Protein AF-A0A3A4VF65-F1 (afdb_monomer)

pLDDT: mean 79.92, std 9.56, range [49.59, 90.06]

Mean predicted aligned error: 8.56 Å

Structure (mmCIF, N/CA/C/O backbone):
data_AF-A0A3A4VF65-F1
#
_entry.id   AF-A0A3A4VF65-F1
#
loop_
_atom_site.group_PDB
_atom_site.id
_atom_site.type_symbol
_atom_site.label_atom_id
_atom_site.label_alt_id
_atom_site.label_comp_id
_atom_site.label_asym_id
_atom_site.label_entity_id
_atom_site.label_seq_id
_atom_site.pdbx_PDB_ins_code
_atom_site.Cartn_x
_atom_site.Cartn_y
_atom_site.Cartn_z
_atom_site.occupancy
_atom_site.B_iso_or_equiv
_atom_site.auth_seq_id
_atom_site.auth_comp_id
_atom_site.auth_asym_id
_atom_site.auth_atom_id
_atom_site.pdbx_PDB_model_num
ATOM 1 N N . MET A 1 1 ? 43.864 -7.732 2.135 1.00 49.59 1 MET A N 1
ATOM 2 C CA . MET A 1 1 ? 43.015 -6.616 1.658 1.00 49.59 1 MET A CA 1
ATOM 3 C C . MET A 1 1 ? 41.665 -7.149 1.154 1.00 49.59 1 MET A C 1
ATOM 5 O O . MET A 1 1 ? 41.404 -7.071 -0.034 1.00 49.59 1 MET A O 1
ATOM 9 N N . VAL A 1 2 ? 40.818 -7.728 2.021 1.00 53.22 2 VAL A N 1
ATOM 10 C CA . VAL A 1 2 ? 39.500 -8.287 1.602 1.00 53.22 2 VAL A CA 1
ATOM 11 C C . VAL A 1 2 ? 38.328 -7.741 2.437 1.00 53.22 2 VAL A C 1
ATOM 13 O O . VAL A 1 2 ? 37.217 -7.653 1.942 1.00 53.22 2 VAL A O 1
ATOM 16 N N . ALA A 1 3 ? 38.569 -7.229 3.648 1.00 54.59 3 ALA A N 1
ATOM 17 C CA . ALA A 1 3 ? 37.495 -6.771 4.540 1.00 54.59 3 ALA A CA 1
ATOM 18 C C . ALA A 1 3 ? 36.774 -5.470 4.112 1.00 54.59 3 ALA A C 1
ATOM 20 O O . ALA A 1 3 ? 35.663 -5.209 4.566 1.00 54.59 3 ALA A O 1
ATOM 21 N N . PHE A 1 4 ? 37.377 -4.639 3.251 1.00 52.56 4 PHE A N 1
ATOM 22 C CA . PHE A 1 4 ? 36.779 -3.355 2.849 1.00 52.56 4 PHE A CA 1
ATOM 23 C C . PHE A 1 4 ? 35.650 -3.507 1.825 1.00 52.56 4 PHE A C 1
ATOM 25 O O . PHE A 1 4 ? 34.700 -2.728 1.860 1.00 52.56 4 PHE A O 1
ATOM 32 N N . PHE A 1 5 ? 35.731 -4.508 0.941 1.00 53.78 5 PHE A N 1
ATOM 33 C CA . PHE A 1 5 ? 34.669 -4.764 -0.031 1.00 53.78 5 PHE A CA 1
ATOM 34 C C . PHE A 1 5 ? 33.407 -5.266 0.671 1.00 53.78 5 PHE A C 1
ATOM 36 O O . PHE A 1 5 ? 32.345 -4.714 0.413 1.00 53.78 5 PHE A O 1
ATOM 43 N N . ASP A 1 6 ? 33.528 -6.193 1.627 1.00 62.81 6 ASP A N 1
ATOM 44 C CA . ASP A 1 6 ? 32.390 -6.706 2.405 1.00 62.81 6 ASP A CA 1
ATOM 45 C C . ASP A 1 6 ? 31.713 -5.631 3.257 1.00 62.81 6 ASP A C 1
ATOM 47 O O . ASP A 1 6 ? 30.489 -5.528 3.253 1.00 62.81 6 ASP A O 1
ATOM 51 N N . TYR A 1 7 ? 32.480 -4.775 3.941 1.00 70.25 7 TYR A N 1
ATOM 52 C CA . TYR A 1 7 ? 31.894 -3.701 4.750 1.00 70.25 7 TYR A CA 1
ATOM 53 C C . TYR A 1 7 ? 31.187 -2.652 3.891 1.00 70.25 7 TYR A C 1
ATOM 55 O O . TYR A 1 7 ? 30.082 -2.226 4.225 1.00 70.25 7 TYR A O 1
ATOM 63 N N . ALA A 1 8 ? 31.791 -2.242 2.773 1.00 76.31 8 ALA A N 1
ATOM 64 C CA . ALA A 1 8 ? 31.180 -1.268 1.875 1.00 76.31 8 ALA A CA 1
ATOM 65 C C . ALA A 1 8 ? 29.918 -1.838 1.210 1.00 76.31 8 ALA A C 1
ATOM 67 O O . ALA A 1 8 ? 28.903 -1.147 1.133 1.00 76.31 8 ALA A O 1
ATOM 68 N N . TRP A 1 9 ? 29.950 -3.105 0.782 1.00 75.50 9 TRP A N 1
ATOM 69 C CA . TRP A 1 9 ? 28.781 -3.782 0.222 1.00 75.50 9 TRP A CA 1
ATOM 70 C C . TRP A 1 9 ? 27.673 -3.959 1.261 1.00 75.50 9 TRP A C 1
ATOM 72 O O . TRP A 1 9 ? 26.526 -3.631 0.972 1.00 75.50 9 TRP A O 1
ATOM 82 N N . TYR A 1 10 ? 28.012 -4.389 2.479 1.00 77.44 10 TYR A N 1
ATOM 83 C CA . TYR A 1 10 ? 27.078 -4.519 3.597 1.00 77.44 10 TYR A CA 1
ATOM 84 C C . TYR A 1 10 ? 26.408 -3.182 3.934 1.00 77.44 10 TYR A C 1
ATOM 86 O O . TYR A 1 10 ? 25.182 -3.103 3.969 1.00 77.44 10 TYR A O 1
ATOM 94 N N . TYR A 1 11 ? 27.183 -2.106 4.096 1.00 78.25 11 TYR A N 1
ATOM 95 C CA . TYR A 1 11 ? 26.636 -0.777 4.385 1.00 78.25 11 TYR A CA 1
ATOM 96 C C . TYR A 1 11 ? 25.768 -0.238 3.242 1.00 78.25 11 TYR A C 1
ATOM 98 O O . TYR A 1 11 ? 24.698 0.319 3.491 1.00 78.25 11 TYR A O 1
ATOM 106 N N . LEU A 1 12 ? 26.191 -0.404 1.985 1.00 76.50 12 LEU A N 1
ATOM 107 C CA . LEU A 1 12 ? 25.406 0.029 0.824 1.00 76.50 12 LEU A CA 1
ATOM 108 C C . LEU A 1 12 ? 24.122 -0.787 0.648 1.00 76.50 12 LEU A C 1
ATOM 110 O O . LEU A 1 12 ? 23.107 -0.236 0.216 1.00 76.50 12 LEU A O 1
ATOM 114 N N . PHE A 1 13 ? 24.162 -2.083 0.951 1.00 75.00 13 PHE A N 1
ATOM 115 C CA . PHE A 1 13 ? 23.003 -2.964 0.915 1.00 75.00 13 PHE A CA 1
ATOM 116 C C . PHE A 1 13 ? 22.015 -2.613 2.0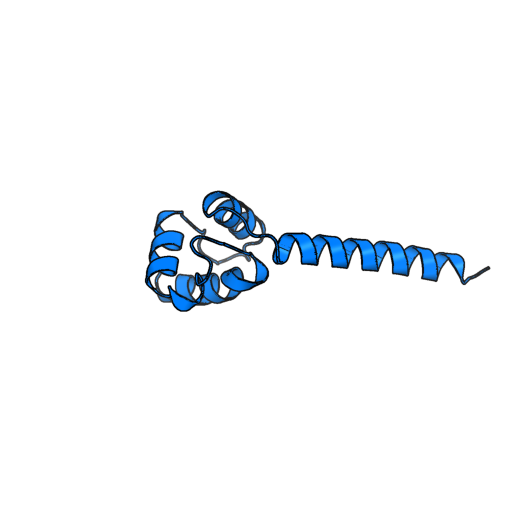30 1.00 75.00 13 PHE A C 1
ATOM 118 O O . PHE A 1 13 ? 20.860 -2.318 1.730 1.00 75.00 13 PHE A O 1
ATOM 125 N N . MET A 1 14 ? 22.473 -2.530 3.284 1.00 78.81 14 MET A N 1
ATOM 126 C CA . MET A 1 14 ? 21.640 -2.150 4.431 1.00 78.81 14 MET A CA 1
ATOM 127 C C . MET A 1 14 ? 20.991 -0.780 4.227 1.00 78.81 14 MET A C 1
ATOM 129 O O . MET A 1 14 ? 19.778 -0.661 4.340 1.00 78.81 14 MET A O 1
ATOM 133 N N . LYS A 1 15 ? 21.749 0.229 3.774 1.00 74.06 15 LYS A N 1
ATOM 134 C CA . LYS A 1 15 ? 21.200 1.565 3.490 1.00 74.06 15 LYS A CA 1
ATOM 135 C C . LYS A 1 15 ? 20.123 1.557 2.396 1.00 74.06 15 LYS A C 1
ATOM 137 O O . LYS A 1 15 ? 19.200 2.368 2.432 1.00 74.06 15 LYS A O 1
ATOM 142 N N . ARG A 1 16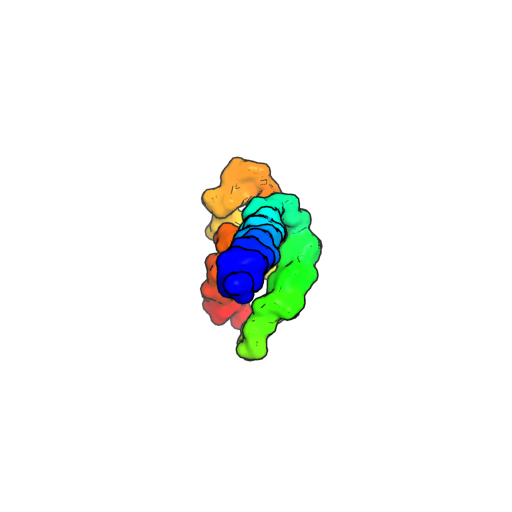 ? 20.225 0.663 1.402 1.00 72.25 16 ARG A N 1
ATOM 143 C CA . ARG A 1 16 ? 19.169 0.475 0.392 1.00 72.25 16 ARG A CA 1
ATOM 144 C C . ARG A 1 16 ? 17.939 -0.208 0.982 1.00 72.25 16 ARG A C 1
ATOM 146 O O . ARG A 1 16 ? 16.835 0.232 0.681 1.00 72.25 16 ARG A O 1
ATOM 153 N N . VAL A 1 17 ? 18.127 -1.248 1.793 1.00 73.50 17 VAL A N 1
ATOM 154 C CA . VAL A 1 17 ? 17.035 -1.957 2.476 1.00 73.50 17 VAL A CA 1
ATOM 155 C C . VAL A 1 17 ? 16.282 -1.010 3.406 1.00 73.50 17 VAL A C 1
ATOM 157 O O . VAL A 1 17 ? 15.060 -0.950 3.327 1.00 73.50 17 VAL A O 1
ATOM 160 N N . ASP A 1 18 ? 16.997 -0.210 4.197 1.00 76.06 18 ASP A N 1
ATOM 161 C CA . ASP A 1 18 ? 16.401 0.787 5.088 1.00 76.06 18 ASP A CA 1
ATOM 162 C C . ASP A 1 18 ? 15.577 1.803 4.300 1.00 76.06 18 ASP A C 1
ATOM 164 O O . ASP A 1 18 ? 14.402 1.981 4.594 1.00 76.06 18 ASP A O 1
ATOM 168 N N . LYS A 1 19 ? 16.127 2.371 3.218 1.00 72.38 19 LYS A N 1
ATOM 169 C CA . LYS A 1 19 ? 15.389 3.320 2.370 1.00 72.38 19 LYS A CA 1
ATOM 170 C C . LYS A 1 19 ? 14.132 2.704 1.746 1.00 72.38 19 LYS A C 1
ATOM 172 O O . LYS A 1 19 ? 13.116 3.376 1.611 1.00 72.38 19 LYS A O 1
ATOM 177 N N . GLN A 1 20 ? 14.195 1.444 1.313 1.00 70.06 20 GLN A N 1
ATOM 178 C CA . GLN A 1 20 ? 13.023 0.741 0.779 1.00 70.06 20 GLN A CA 1
ATOM 179 C C . GLN A 1 20 ? 11.980 0.494 1.869 1.00 70.06 20 GLN A C 1
ATOM 181 O O . GLN A 1 20 ? 10.794 0.696 1.629 1.00 70.06 20 GLN A O 1
ATOM 186 N N . ARG A 1 21 ? 12.416 0.110 3.071 1.00 71.75 21 ARG A N 1
ATOM 187 C CA . ARG A 1 21 ? 11.533 -0.064 4.224 1.00 71.75 21 ARG A CA 1
ATOM 188 C C . ARG A 1 21 ? 10.858 1.253 4.605 1.00 71.75 21 ARG A C 1
ATOM 190 O O . ARG A 1 21 ? 9.642 1.277 4.726 1.00 71.75 21 ARG A O 1
ATOM 197 N N . GLU A 1 22 ? 11.614 2.345 4.679 1.00 73.06 22 GLU A N 1
ATOM 198 C CA . GLU A 1 22 ? 11.090 3.687 4.955 1.00 73.06 22 GLU A CA 1
ATOM 199 C C . GLU A 1 22 ? 10.025 4.107 3.934 1.00 73.06 22 GLU A C 1
ATOM 201 O O . GLU A 1 22 ? 8.972 4.598 4.321 1.00 73.06 22 GLU A O 1
ATOM 206 N N . LEU A 1 23 ? 10.252 3.872 2.637 1.00 70.50 23 LEU A N 1
ATOM 207 C CA . LEU A 1 23 ? 9.267 4.181 1.591 1.00 70.50 23 LEU A CA 1
ATOM 208 C C . LEU A 1 23 ? 8.017 3.292 1.665 1.00 70.50 23 LEU A C 1
ATOM 210 O O 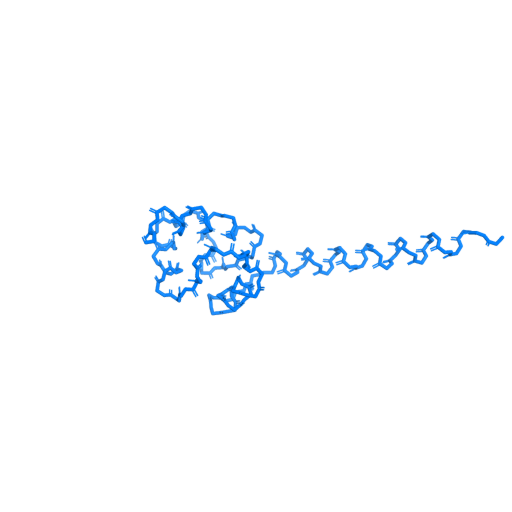. LEU A 1 23 ? 6.914 3.751 1.376 1.00 70.50 23 LEU A O 1
ATOM 214 N N . ASN A 1 24 ? 8.178 2.028 2.051 1.00 74.06 24 ASN A N 1
ATOM 215 C CA . ASN A 1 24 ? 7.079 1.070 2.144 1.00 74.06 24 ASN A CA 1
ATOM 216 C C . ASN A 1 24 ? 6.202 1.308 3.388 1.00 74.06 24 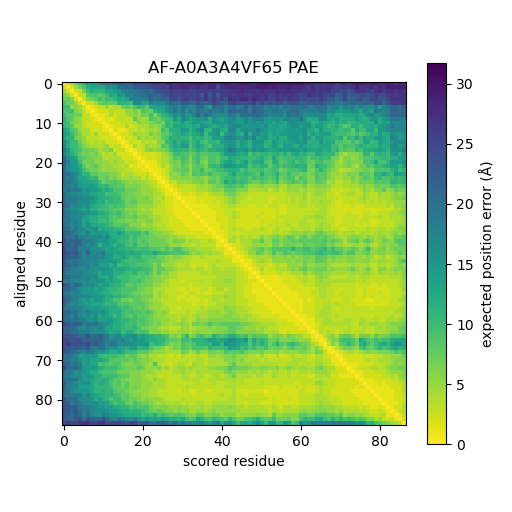ASN A C 1
ATOM 218 O O . ASN A 1 24 ? 4.977 1.150 3.321 1.00 74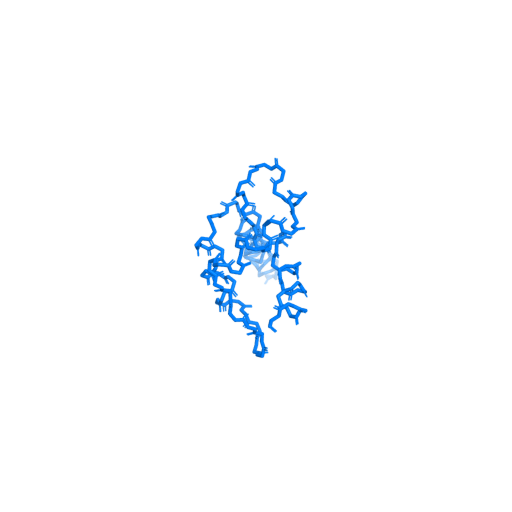.06 24 ASN A O 1
ATOM 222 N N . GLU A 1 25 ? 6.822 1.711 4.499 1.00 77.25 25 GLU A N 1
ATOM 223 C CA . GLU A 1 25 ? 6.174 2.062 5.770 1.00 77.25 25 GLU A CA 1
ATOM 224 C C . GLU A 1 25 ? 5.656 3.508 5.798 1.00 77.25 25 GLU A C 1
ATOM 226 O O . GLU A 1 25 ? 4.802 3.832 6.624 1.00 77.25 25 GLU A O 1
ATOM 231 N N . ALA A 1 26 ? 6.126 4.372 4.889 1.00 78.56 26 ALA A N 1
ATOM 232 C CA . ALA A 1 26 ? 5.686 5.757 4.806 1.00 78.56 26 ALA A CA 1
ATOM 233 C C . ALA A 1 26 ? 4.165 5.860 4.645 1.00 78.56 26 ALA A C 1
ATOM 235 O O . ALA A 1 26 ? 3.548 5.195 3.804 1.00 78.56 26 ALA A O 1
ATOM 236 N N . ILE A 1 27 ? 3.577 6.754 5.442 1.00 81.88 27 ILE A N 1
ATOM 237 C CA . ILE A 1 27 ? 2.185 7.146 5.283 1.00 81.88 27 ILE A CA 1
ATOM 238 C C . ILE A 1 27 ? 2.107 8.088 4.085 1.00 81.88 27 ILE A C 1
ATOM 240 O O . ILE A 1 27 ? 2.632 9.200 4.118 1.00 81.88 27 ILE A O 1
ATOM 244 N N . VAL A 1 28 ? 1.452 7.628 3.029 1.00 85.19 28 VAL A N 1
ATOM 245 C CA . VAL A 1 28 ? 1.264 8.361 1.779 1.00 85.19 28 VAL A CA 1
ATOM 246 C C . VAL A 1 28 ? -0.200 8.747 1.595 1.00 85.19 28 VAL A C 1
ATOM 248 O O . VAL A 1 28 ? -1.103 8.185 2.224 1.00 85.19 28 VAL A O 1
ATOM 251 N N . SER A 1 29 ? -0.444 9.728 0.728 1.00 86.56 29 SER A N 1
ATOM 252 C CA . SER A 1 29 ? -1.799 10.076 0.311 1.00 86.56 29 SER A CA 1
ATOM 253 C C . SER A 1 29 ? -2.391 8.987 -0.597 1.00 86.56 29 SER A C 1
ATOM 255 O O . SER A 1 29 ? -1.680 8.126 -1.119 1.00 86.56 29 SER A O 1
ATOM 257 N N . LEU A 1 30 ? -3.709 9.024 -0.808 1.00 87.06 30 LEU A N 1
ATOM 258 C CA . LEU A 1 30 ? -4.392 8.096 -1.715 1.00 87.06 30 LEU A CA 1
ATOM 259 C C . LEU A 1 30 ? -3.878 8.230 -3.159 1.00 87.06 30 LEU A C 1
ATOM 261 O O . LEU A 1 30 ? -3.699 7.221 -3.842 1.00 87.06 30 LEU A O 1
ATOM 265 N N . ASP A 1 31 ? -3.622 9.460 -3.609 1.00 85.88 31 ASP A N 1
ATOM 266 C CA . ASP A 1 31 ? -3.124 9.741 -4.957 1.00 85.88 31 ASP A CA 1
ATOM 267 C C . ASP A 1 31 ? -1.682 9.247 -5.133 1.00 85.88 31 ASP A C 1
ATOM 269 O O . ASP A 1 31 ? -1.376 8.561 -6.111 1.00 85.88 31 ASP A O 1
ATOM 273 N N . ASP A 1 32 ? -0.818 9.494 -4.144 1.00 85.69 32 ASP A N 1
ATOM 274 C CA . ASP A 1 32 ? 0.563 8.996 -4.153 1.00 85.69 32 ASP A CA 1
ATOM 275 C C . ASP A 1 32 ? 0.606 7.465 -4.118 1.00 85.69 32 ASP A C 1
ATOM 277 O O . ASP A 1 32 ? 1.370 6.842 -4.860 1.00 85.69 32 ASP A O 1
ATOM 281 N N . PHE A 1 33 ? -0.267 6.839 -3.320 1.00 88.19 33 PHE A N 1
ATOM 282 C CA . PHE A 1 33 ? -0.420 5.387 -3.305 1.00 88.19 33 PHE A CA 1
ATOM 283 C C . PHE A 1 33 ? -0.816 4.859 -4.685 1.00 88.19 33 PHE A C 1
ATOM 285 O O . PHE A 1 33 ? -0.236 3.878 -5.145 1.00 88.19 33 PHE A O 1
ATOM 292 N N . ALA A 1 34 ? -1.771 5.499 -5.368 1.00 88.75 34 ALA A N 1
ATOM 293 C CA . ALA A 1 34 ? -2.196 5.085 -6.703 1.00 88.75 34 ALA A CA 1
ATOM 294 C C . ALA A 1 34 ? -1.038 5.142 -7.709 1.00 88.75 34 ALA A C 1
ATOM 296 O O . ALA A 1 34 ? -0.857 4.216 -8.504 1.00 88.75 34 ALA A O 1
ATOM 297 N N . VAL A 1 35 ? -0.239 6.210 -7.663 1.00 88.19 35 VAL A N 1
ATOM 298 C CA . VAL A 1 35 ? 0.932 6.382 -8.529 1.00 88.19 35 VAL A CA 1
ATOM 299 C C . VAL A 1 35 ? 1.962 5.286 -8.266 1.00 88.19 35 VAL A C 1
ATOM 301 O O . VAL A 1 35 ? 2.399 4.622 -9.208 1.00 88.19 35 VAL A O 1
ATOM 304 N N . GLU A 1 36 ? 2.332 5.061 -7.008 1.00 86.25 36 GLU A N 1
ATOM 305 C CA . GLU A 1 36 ? 3.373 4.094 -6.650 1.00 86.25 36 GLU A CA 1
ATOM 306 C C . GLU A 1 36 ? 2.924 2.640 -6.868 1.00 86.25 36 GLU A C 1
ATOM 308 O O . GLU A 1 36 ? 3.669 1.807 -7.396 1.00 86.25 36 GLU A O 1
ATOM 313 N N . TYR A 1 37 ? 1.659 2.346 -6.570 1.00 86.81 37 TYR A N 1
ATOM 314 C CA . TYR A 1 37 ? 1.033 1.065 -6.872 1.00 86.81 37 TYR A CA 1
ATOM 315 C C . TYR A 1 37 ? 1.067 0.762 -8.373 1.00 86.81 37 TYR A C 1
ATOM 317 O O . TYR A 1 37 ? 1.458 -0.330 -8.778 1.00 86.81 37 TYR A O 1
ATOM 325 N N . ASN A 1 38 ? 0.699 1.738 -9.210 1.00 87.44 38 ASN A N 1
ATOM 326 C CA . ASN A 1 38 ? 0.668 1.568 -10.661 1.00 87.44 38 ASN A CA 1
ATOM 327 C C . ASN A 1 38 ? 2.071 1.441 -11.277 1.00 87.44 38 ASN A C 1
ATOM 329 O O . ASN A 1 38 ? 2.212 0.784 -12.306 1.00 87.44 38 ASN A O 1
ATOM 333 N N . LYS A 1 39 ? 3.106 2.030 -10.661 1.00 86.38 39 LYS A N 1
ATOM 334 C CA . LYS A 1 39 ? 4.510 1.861 -11.083 1.00 86.38 39 LYS A CA 1
ATOM 335 C C . LYS A 1 39 ? 5.059 0.469 -10.776 1.00 86.38 39 LYS A C 1
ATOM 337 O O . LYS A 1 39 ? 5.827 -0.071 -11.563 1.00 86.38 39 LYS A O 1
ATOM 342 N N . THR A 1 40 ? 4.676 -0.099 -9.634 1.00 82.25 40 THR A N 1
ATOM 343 C CA . THR A 1 40 ? 5.164 -1.400 -9.137 1.00 82.25 40 THR A CA 1
ATOM 344 C C . THR A 1 40 ? 4.204 -2.556 -9.446 1.00 82.25 40 THR A C 1
ATOM 346 O O . THR A 1 40 ? 4.300 -3.646 -8.865 1.00 82.25 40 THR A O 1
ATOM 349 N N . LEU A 1 41 ? 3.256 -2.312 -10.355 1.00 83.62 41 LEU A N 1
ATOM 350 C CA . LEU A 1 41 ? 2.204 -3.241 -10.733 1.00 83.62 41 LEU A CA 1
ATOM 351 C C . LEU A 1 41 ? 2.772 -4.384 -11.589 1.00 83.62 41 LEU A C 1
ATOM 353 O O . LEU A 1 41 ? 3.380 -4.120 -12.629 1.00 83.62 41 LEU A O 1
ATOM 357 N N . PRO A 1 42 ? 2.556 -5.655 -11.210 1.00 82.94 42 PRO A N 1
ATOM 358 C CA . PRO A 1 42 ? 2.906 -6.775 -12.070 1.00 82.94 42 PRO A CA 1
ATOM 359 C C . PRO A 1 42 ? 2.050 -6.782 -13.351 1.00 82.94 42 PRO A C 1
ATOM 361 O O . PRO A 1 42 ? 0.884 -6.373 -13.314 1.00 82.94 42 PRO A O 1
ATOM 364 N N . PRO A 1 43 ? 2.577 -7.285 -14.482 1.00 80.31 43 PRO A N 1
ATOM 365 C CA . PRO A 1 43 ? 1.802 -7.429 -15.712 1.00 80.31 43 PRO A CA 1
ATOM 366 C C . PRO A 1 43 ? 0.542 -8.273 -15.483 1.00 80.31 43 PRO A C 1
ATOM 368 O O . PRO A 1 43 ? 0.595 -9.300 -14.809 1.00 80.31 43 PRO A O 1
ATOM 371 N N . GLY A 1 44 ? -0.587 -7.848 -16.053 1.00 79.56 44 GLY A N 1
ATOM 372 C CA . GLY A 1 44 ? -1.868 -8.558 -15.944 1.00 79.56 44 GLY A CA 1
ATOM 373 C C . GLY A 1 44 ? -2.747 -8.138 -14.764 1.00 79.56 44 GLY A C 1
ATOM 374 O O . GLY A 1 44 ? -3.911 -8.524 -14.726 1.00 79.56 44 GLY A O 1
ATOM 375 N N . PHE A 1 45 ? -2.247 -7.306 -13.844 1.00 79.31 45 PHE A N 1
ATOM 376 C CA . PHE A 1 45 ? -3.085 -6.725 -12.797 1.00 79.31 45 PHE A CA 1
ATOM 377 C C . PHE A 1 45 ? -3.766 -5.431 -13.263 1.00 79.31 45 PHE A C 1
ATOM 379 O O . PHE A 1 45 ? -3.171 -4.641 -14.003 1.00 79.31 45 PHE A O 1
ATOM 386 N N . PRO A 1 46 ? -5.002 -5.174 -12.809 1.00 84.44 46 PRO A N 1
ATOM 387 C CA . PRO A 1 46 ? -5.693 -3.940 -13.135 1.00 84.44 46 PRO A CA 1
ATOM 388 C C . PRO A 1 46 ? -5.138 -2.739 -12.357 1.00 84.44 46 PRO A C 1
ATOM 390 O O . PRO A 1 46 ? -4.789 -2.840 -11.175 1.00 84.44 46 PRO A O 1
ATOM 393 N N . LYS A 1 47 ? -5.076 -1.585 -13.035 1.00 86.00 47 LYS A N 1
ATOM 394 C CA . LYS A 1 47 ? -4.546 -0.330 -12.479 1.00 86.00 47 LYS A CA 1
ATOM 395 C C . LYS A 1 47 ? -5.422 0.186 -11.341 1.00 86.00 47 LYS A C 1
ATOM 397 O O . LYS A 1 47 ? -6.647 0.163 -11.435 1.00 86.00 47 LYS A O 1
ATOM 402 N N . ALA A 1 48 ? -4.794 0.714 -10.297 1.00 85.94 48 ALA A N 1
ATOM 403 C CA . ALA A 1 48 ? -5.505 1.431 -9.250 1.00 85.94 48 ALA A CA 1
ATOM 404 C C . ALA A 1 48 ? -6.065 2.745 -9.806 1.00 85.94 48 ALA A C 1
ATOM 406 O O . ALA A 1 48 ? -5.320 3.554 -10.369 1.00 85.94 48 ALA A O 1
ATOM 407 N N . SER A 1 49 ? -7.365 2.964 -9.610 1.00 87.06 49 SER A N 1
ATOM 408 C CA . SER A 1 49 ? -8.012 4.266 -9.766 1.00 87.06 49 SER A CA 1
ATOM 409 C C . SER A 1 49 ? -8.444 4.804 -8.397 1.00 87.06 49 SER A C 1
ATOM 411 O O . SER A 1 49 ? -8.744 4.007 -7.497 1.00 87.06 49 SER A O 1
ATOM 413 N N . PRO A 1 50 ? -8.538 6.134 -8.219 1.00 85.94 50 PRO A N 1
ATOM 414 C CA . PRO A 1 50 ? -8.962 6.720 -6.949 1.00 85.94 50 PRO A CA 1
ATOM 415 C C . PRO A 1 50 ? -10.327 6.209 -6.465 1.00 85.94 50 PRO A C 1
ATOM 417 O O . PRO A 1 50 ? -10.537 5.993 -5.273 1.00 85.94 50 PRO A O 1
ATOM 420 N N . GLU A 1 51 ? -11.250 5.941 -7.389 1.00 87.50 51 GLU A N 1
ATOM 421 C CA . GLU A 1 51 ? -12.571 5.388 -7.079 1.00 87.50 51 GLU A CA 1
ATOM 422 C C . GLU A 1 51 ? -12.498 3.976 -6.487 1.00 87.50 51 GLU A C 1
ATOM 424 O O . GLU A 1 51 ? -13.189 3.667 -5.514 1.00 87.50 51 GLU A O 1
ATOM 429 N N . ARG A 1 52 ? -11.645 3.109 -7.050 1.00 88.12 52 ARG A N 1
ATOM 430 C CA . ARG A 1 52 ? -11.444 1.741 -6.553 1.00 88.12 52 ARG A CA 1
ATOM 431 C C . ARG A 1 52 ? -10.751 1.747 -5.196 1.00 88.12 52 ARG A C 1
ATOM 433 O O . ARG A 1 52 ? -11.152 0.987 -4.319 1.00 88.12 52 ARG A O 1
ATOM 440 N N . LEU A 1 53 ? -9.780 2.637 -4.995 1.00 88.62 53 LEU A N 1
ATOM 441 C CA . LEU A 1 53 ? -9.108 2.813 -3.706 1.00 88.62 53 LEU A CA 1
ATOM 442 C C . LEU A 1 53 ? -10.087 3.260 -2.614 1.00 88.62 53 LEU A C 1
ATOM 444 O O . LEU A 1 53 ? -10.085 2.694 -1.523 1.00 88.62 53 LEU A O 1
ATOM 448 N N . ARG A 1 54 ? -11.001 4.190 -2.919 1.00 89.12 54 ARG A N 1
ATOM 449 C CA . ARG A 1 54 ? -12.068 4.585 -1.982 1.00 89.12 54 ARG A CA 1
ATOM 450 C C . ARG A 1 54 ? -13.015 3.429 -1.657 1.00 89.12 54 ARG A C 1
ATOM 452 O O . ARG A 1 54 ? -13.347 3.224 -0.494 1.00 89.12 54 ARG A O 1
ATOM 459 N N . LYS A 1 55 ? -13.425 2.640 -2.657 1.00 89.88 55 LYS A N 1
ATOM 460 C CA . LYS A 1 55 ? -14.258 1.442 -2.433 1.00 89.88 55 LYS A CA 1
ATOM 461 C C . LYS A 1 55 ? -13.551 0.415 -1.543 1.00 89.88 55 LYS A C 1
ATOM 463 O O . LYS A 1 55 ? -14.173 -0.121 -0.633 1.00 89.88 55 LYS A O 1
ATOM 468 N N . PHE A 1 56 ? -12.256 0.192 -1.758 1.00 90.00 56 PHE A N 1
ATOM 469 C CA . PHE A 1 56 ? -11.444 -0.665 -0.895 1.00 90.00 56 PHE A CA 1
ATOM 470 C C . PHE A 1 56 ? -11.386 -0.138 0.542 1.00 90.00 56 PHE A C 1
ATOM 472 O O . PHE A 1 56 ? -11.541 -0.905 1.491 1.00 90.00 56 PHE A O 1
ATOM 479 N N . GLN A 1 57 ? -11.214 1.173 0.706 1.00 88.50 57 GLN A N 1
ATOM 480 C CA . GLN A 1 57 ? -11.184 1.811 2.016 1.00 88.50 57 GLN A CA 1
ATOM 481 C C . GLN A 1 57 ? -12.492 1.602 2.792 1.00 88.50 57 GLN A C 1
ATOM 483 O O . GLN A 1 57 ? -12.460 1.267 3.975 1.00 88.50 57 GLN A O 1
ATOM 488 N N . LEU A 1 58 ? -13.634 1.728 2.111 1.00 88.06 58 LEU A N 1
ATOM 489 C CA . LEU A 1 58 ? -14.955 1.452 2.683 1.00 88.06 58 LEU A CA 1
ATOM 490 C C . LEU A 1 58 ? -15.171 -0.037 2.993 1.00 88.06 58 LEU A C 1
ATOM 492 O O . LEU A 1 58 ? -15.861 -0.358 3.957 1.00 88.06 58 LEU A O 1
ATOM 496 N N . ALA A 1 59 ? -14.586 -0.941 2.204 1.00 88.56 59 ALA A N 1
ATOM 497 C CA . ALA A 1 59 ? -14.680 -2.383 2.426 1.00 88.56 59 ALA A CA 1
ATOM 498 C C . ALA A 1 59 ? -13.808 -2.865 3.602 1.00 88.56 59 ALA A C 1
ATOM 500 O O . ALA A 1 59 ? -14.161 -3.832 4.276 1.00 88.56 59 ALA A O 1
ATOM 501 N N . TYR A 1 60 ? -12.686 -2.189 3.877 1.00 88.06 60 TYR A N 1
ATOM 502 C CA . TYR A 1 60 ? -11.748 -2.559 4.942 1.00 88.06 60 TYR A CA 1
ATOM 503 C C . TYR A 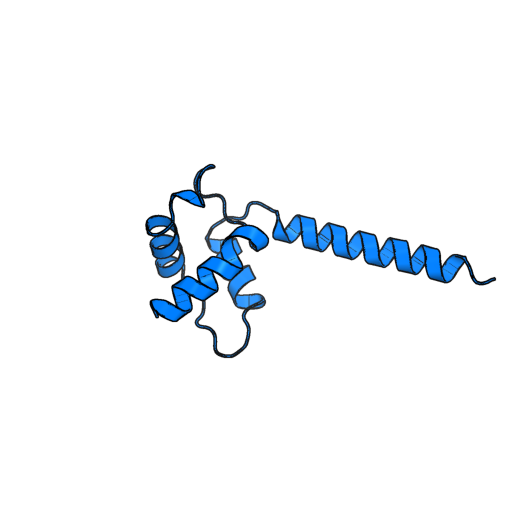1 60 ? -11.419 -1.401 5.894 1.00 88.06 60 TYR A C 1
ATOM 505 O O . TYR A 1 60 ? -10.239 -1.106 6.102 1.00 88.06 60 TYR A O 1
ATOM 513 N N . PRO A 1 61 ? -12.408 -0.793 6.572 1.00 85.31 61 PRO A N 1
ATOM 514 C CA . PRO A 1 61 ? -12.173 0.349 7.461 1.00 85.31 61 PRO A CA 1
ATOM 515 C C . PRO A 1 61 ? -11.191 0.020 8.599 1.00 85.31 61 PRO A C 1
ATOM 517 O O . PRO A 1 61 ? -10.445 0.878 9.057 1.00 85.31 61 PRO A O 1
ATOM 520 N N . LEU A 1 62 ? -11.106 -1.253 9.006 1.00 84.38 62 LEU A N 1
ATOM 521 C CA . LEU A 1 62 ? -10.170 -1.741 10.026 1.00 84.38 62 LEU A CA 1
ATOM 522 C C . LEU A 1 62 ? -8.684 -1.642 9.635 1.00 84.38 62 LEU A C 1
ATOM 524 O O . LEU A 1 62 ? -7.829 -1.780 10.510 1.00 84.38 62 LEU A O 1
ATOM 528 N N . LEU A 1 63 ? -8.351 -1.448 8.355 1.00 82.06 63 LEU A N 1
ATOM 529 C CA . LEU A 1 63 ? -6.976 -1.167 7.918 1.00 82.06 63 LEU A CA 1
ATOM 530 C C . LEU A 1 63 ? -6.584 0.300 8.125 1.00 82.06 63 LEU A C 1
ATOM 532 O O . LEU A 1 63 ? -5.401 0.603 8.272 1.00 82.06 63 LEU A O 1
ATOM 536 N N . PHE A 1 64 ? -7.581 1.174 8.222 1.00 83.31 64 PHE A N 1
ATOM 537 C CA . PHE A 1 64 ? -7.475 2.630 8.227 1.00 83.31 64 PHE A CA 1
ATOM 538 C C . PHE A 1 64 ? -7.744 3.202 9.628 1.00 83.31 64 PHE A C 1
ATOM 540 O O . PHE A 1 64 ? -8.431 4.206 9.794 1.00 83.31 64 PHE A O 1
ATOM 547 N N . LYS A 1 65 ? -7.228 2.527 10.667 1.00 69.50 65 LYS A N 1
ATOM 548 C CA . LYS A 1 65 ? -7.460 2.899 12.078 1.00 69.50 65 LYS A CA 1
ATOM 549 C C . LYS A 1 65 ? -6.941 4.293 12.434 1.00 69.50 65 LYS A C 1
ATOM 551 O O . LYS A 1 65 ? -7.540 4.947 13.278 1.00 69.50 65 LYS A O 1
ATOM 556 N N . ASP A 1 66 ? -5.905 4.755 11.741 1.00 70.19 66 ASP A N 1
ATOM 557 C CA . ASP A 1 66 ? -5.314 6.087 11.910 1.00 70.19 66 ASP A CA 1
ATOM 558 C C . ASP A 1 66 ? -5.863 7.099 10.878 1.00 70.19 66 ASP A C 1
ATOM 560 O O . ASP A 1 66 ? -5.204 8.071 10.517 1.00 70.19 66 ASP A O 1
ATOM 564 N N . GLY A 1 67 ? -7.071 6.857 10.352 1.00 71.56 67 GLY A N 1
ATOM 565 C CA . GLY A 1 67 ? -7.702 7.674 9.314 1.00 71.56 67 GLY A CA 1
ATOM 566 C C . GLY A 1 67 ? -7.290 7.261 7.897 1.00 71.56 67 GLY A C 1
ATOM 567 O O . GLY A 1 67 ? -7.101 6.084 7.609 1.00 71.56 67 GLY A O 1
ATOM 568 N N . ASN A 1 68 ? -7.136 8.225 6.985 1.00 72.62 68 ASN A N 1
ATOM 569 C CA . ASN A 1 68 ? -6.839 7.983 5.561 1.00 72.62 68 ASN A CA 1
ATOM 570 C C . ASN A 1 68 ? -5.356 7.651 5.283 1.00 72.62 68 ASN A C 1
ATOM 572 O O . ASN A 1 68 ? -4.831 8.008 4.230 1.00 72.62 68 ASN A O 1
ATOM 576 N N . ALA A 1 69 ? -4.667 7.013 6.228 1.00 81.00 69 ALA A N 1
ATOM 577 C CA . ALA A 1 69 ? -3.251 6.694 6.110 1.00 81.00 69 ALA A CA 1
ATOM 578 C C . ALA A 1 69 ? -3.037 5.494 5.175 1.00 81.00 69 ALA A C 1
ATOM 580 O O . ALA A 1 69 ? -3.339 4.353 5.535 1.00 81.00 69 ALA A O 1
ATOM 581 N N . TRP A 1 70 ? -2.499 5.742 3.979 1.00 85.88 70 TRP A N 1
ATOM 582 C CA . TRP A 1 70 ? -2.091 4.689 3.050 1.00 85.88 70 TRP A CA 1
ATOM 583 C C . TRP A 1 70 ? -0.620 4.341 3.255 1.00 85.88 70 TRP A C 1
ATOM 585 O O . TRP A 1 70 ? 0.185 5.181 3.614 1.00 85.88 70 TRP A O 1
ATOM 595 N N . SER A 1 71 ? -0.263 3.089 3.011 1.00 85.38 71 SER A N 1
ATOM 596 C CA . SER A 1 71 ? 1.120 2.595 3.035 1.00 85.38 71 SER A CA 1
ATOM 597 C C . SER A 1 71 ? 1.199 1.437 2.055 1.00 85.38 71 SER A C 1
ATOM 599 O O . SER A 1 71 ? 0.282 0.604 2.010 1.00 85.38 71 SER A O 1
ATOM 601 N N . ILE A 1 72 ? 2.271 1.400 1.264 1.00 83.56 72 ILE A N 1
ATOM 602 C CA . ILE A 1 72 ? 2.476 0.372 0.245 1.00 83.56 72 ILE A CA 1
ATOM 603 C C . ILE A 1 72 ? 2.607 -1.003 0.897 1.00 83.56 72 ILE A C 1
ATOM 605 O O . ILE A 1 72 ? 1.910 -1.921 0.470 1.00 83.56 72 ILE A O 1
ATOM 609 N N . ASP A 1 73 ? 3.392 -1.139 1.967 1.00 81.56 73 ASP A N 1
ATOM 610 C CA . ASP A 1 73 ? 3.575 -2.428 2.647 1.00 81.56 73 ASP A CA 1
ATOM 611 C C . ASP A 1 73 ? 2.246 -2.997 3.162 1.00 81.56 73 ASP A C 1
ATOM 613 O O . ASP A 1 73 ? 1.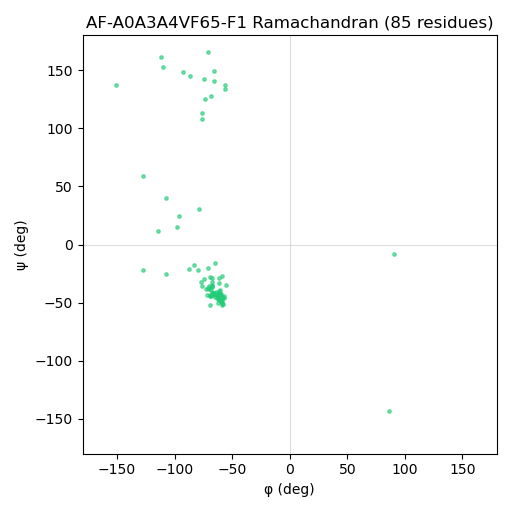857 -4.130 2.865 1.00 81.56 73 ASP A O 1
ATOM 617 N N . LYS A 1 74 ? 1.489 -2.148 3.864 1.00 83.56 74 LYS A N 1
ATOM 618 C CA . LYS A 1 74 ? 0.263 -2.547 4.556 1.00 83.56 74 LYS A CA 1
ATOM 619 C C . LYS A 1 74 ? -0.902 -2.819 3.604 1.00 83.56 74 LYS A C 1
ATOM 621 O O . LYS A 1 74 ? -1.697 -3.729 3.847 1.00 83.56 74 LYS A O 1
ATOM 626 N N . HIS A 1 75 ? -1.041 -2.024 2.540 1.00 87.44 75 HIS A N 1
ATOM 627 C CA . HIS A 1 75 ? -2.254 -2.028 1.717 1.00 87.44 75 HIS A CA 1
ATOM 628 C C . HIS A 1 75 ? -2.076 -2.684 0.348 1.00 87.44 75 HIS A C 1
ATOM 630 O O . HIS A 1 75 ? -3.062 -3.192 -0.177 1.00 87.44 75 HIS A O 1
ATOM 636 N N . ARG A 1 76 ? -0.866 -2.745 -0.234 1.00 87.50 76 ARG A N 1
ATOM 637 C CA . ARG A 1 76 ? -0.664 -3.222 -1.620 1.00 87.50 76 ARG A CA 1
ATOM 638 C C . ARG A 1 76 ? -1.168 -4.641 -1.833 1.00 87.50 76 ARG A C 1
ATOM 640 O O . ARG A 1 76 ? -1.958 -4.863 -2.743 1.00 87.50 76 ARG A O 1
ATOM 647 N N . LYS A 1 77 ? -0.744 -5.592 -0.994 1.00 86.69 77 LYS A N 1
ATOM 648 C CA . LYS A 1 77 ? -1.139 -7.002 -1.144 1.00 86.69 77 LYS A CA 1
ATOM 649 C C . LYS A 1 77 ? -2.652 -7.166 -1.017 1.00 86.69 77 LYS A C 1
ATOM 651 O O . LYS A 1 77 ? -3.291 -7.770 -1.867 1.00 86.69 77 LYS A O 1
ATOM 656 N N . ARG A 1 78 ? -3.238 -6.560 0.016 1.00 88.31 78 ARG A N 1
ATOM 657 C CA . ARG A 1 78 ? -4.671 -6.695 0.284 1.00 88.31 78 ARG A CA 1
ATOM 658 C C . ARG A 1 78 ? -5.529 -5.978 -0.758 1.00 88.31 78 ARG A C 1
ATOM 660 O O . ARG A 1 78 ? -6.586 -6.484 -1.120 1.00 88.31 78 ARG A O 1
ATOM 667 N N . PHE A 1 79 ? -5.063 -4.834 -1.259 1.00 89.12 79 PHE A N 1
ATOM 668 C CA . PHE A 1 79 ? -5.693 -4.143 -2.376 1.00 89.12 79 PHE A CA 1
ATOM 669 C C . PHE A 1 79 ? -5.591 -4.966 -3.663 1.00 89.12 79 PHE A C 1
ATOM 671 O O . PHE A 1 79 ? -6.595 -5.074 -4.350 1.00 89.12 79 PHE A O 1
ATOM 678 N N . MET A 1 80 ? -4.454 -5.609 -3.962 1.00 87.88 80 MET A N 1
ATOM 679 C CA . MET A 1 80 ? -4.329 -6.533 -5.104 1.00 87.88 80 MET A CA 1
ATOM 680 C C . MET A 1 80 ? -5.338 -7.681 -5.019 1.00 87.88 80 MET A C 1
ATOM 682 O O . MET A 1 80 ? -6.081 -7.902 -5.974 1.00 87.88 80 MET A O 1
ATOM 686 N N . ASP A 1 81 ? -5.405 -8.368 -3.876 1.00 88.19 81 ASP A N 1
ATOM 687 C CA . ASP A 1 81 ? -6.315 -9.502 -3.666 1.00 88.19 81 ASP A CA 1
ATOM 688 C C . ASP A 1 81 ? -7.790 -9.076 -3.805 1.00 88.19 81 ASP A C 1
ATOM 690 O O . ASP A 1 81 ? -8.599 -9.738 -4.462 1.00 88.19 81 ASP A O 1
ATOM 694 N N . TRP A 1 82 ? -8.148 -7.927 -3.226 1.00 90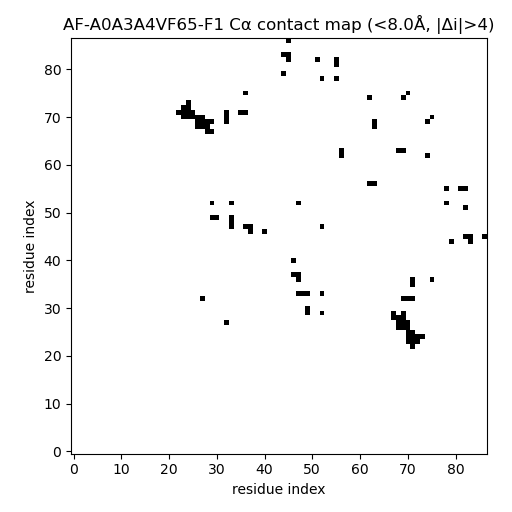.06 82 TRP A N 1
ATOM 695 C CA . TRP A 1 82 ? -9.498 -7.380 -3.331 1.00 90.06 82 TRP A CA 1
ATOM 696 C C . TRP A 1 82 ? -9.821 -6.887 -4.746 1.00 90.06 82 TRP A C 1
ATOM 698 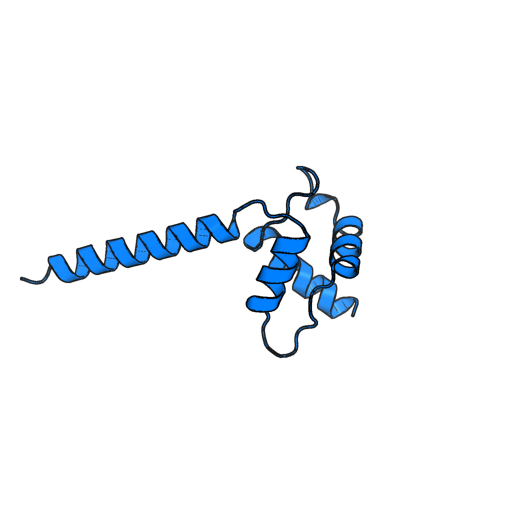O O . TRP A 1 82 ? -10.901 -7.153 -5.270 1.00 90.06 82 TRP A O 1
ATOM 708 N N . HIS A 1 83 ? -8.888 -6.191 -5.394 1.00 86.31 83 HIS A N 1
ATOM 709 C CA . HIS A 1 83 ? -9.101 -5.617 -6.716 1.00 86.31 83 HIS A CA 1
ATOM 710 C C . HIS A 1 83 ? -9.248 -6.709 -7.773 1.00 86.31 83 HIS A C 1
ATOM 712 O O . HIS A 1 83 ? -10.096 -6.578 -8.644 1.00 86.31 83 HIS A O 1
ATOM 718 N N . ASN A 1 84 ? -8.508 -7.814 -7.650 1.00 82.75 84 ASN A N 1
ATOM 719 C CA . ASN A 1 84 ? -8.625 -8.961 -8.549 1.00 82.75 84 ASN A CA 1
ATOM 720 C C . ASN A 1 84 ? -9.971 -9.700 -8.416 1.00 82.75 84 ASN A C 1
ATOM 722 O O . ASN A 1 84 ? -10.456 -10.285 -9.375 1.00 82.75 84 ASN A O 1
ATOM 726 N N . THR A 1 85 ? -10.596 -9.671 -7.236 1.00 82.06 85 THR A N 1
ATOM 727 C CA . THR A 1 85 ? -11.895 -10.331 -6.998 1.00 82.06 85 THR A CA 1
ATOM 728 C C . THR A 1 85 ? -13.098 -9.453 -7.341 1.00 82.06 85 THR A C 1
ATOM 730 O O . THR A 1 85 ? -14.184 -9.977 -7.566 1.00 82.06 85 THR A O 1
ATOM 733 N N . HIS A 1 86 ? -12.920 -8.131 -7.384 1.00 73.75 86 HIS A N 1
ATOM 734 C CA . HIS A 1 86 ? -13.997 -7.159 -7.598 1.00 73.75 86 HIS A CA 1
ATOM 735 C C . HIS A 1 86 ? -13.862 -6.386 -8.923 1.00 73.75 86 HIS A C 1
ATOM 737 O O . HIS A 1 86 ? -14.540 -5.363 -9.078 1.00 73.75 86 HIS A O 1
ATOM 743 N N . HIS A 1 87 ? -12.967 -6.799 -9.833 1.00 56.75 87 HIS A N 1
ATOM 744 C CA . HIS A 1 87 ? -12.712 -6.086 -11.089 1.00 56.75 87 HIS A CA 1
ATOM 745 C C . HIS A 1 87 ? -13.871 -6.198 -12.076 1.00 56.75 87 HIS A C 1
ATOM 747 O O . HIS A 1 87 ? -14.265 -7.335 -12.407 1.00 56.75 87 HIS A O 1
#

Nearest PDB structures (foldseek):
  7kyo-assembly1_B  TM=3.084E-01  e=1.931E+00  Streptococcus pneumoniae D39
  6psk-assembly1_R-2  TM=3.356E-01  e=4.093E+00  Escherichia phage ECML-134

Radius of gyration: 16.89 Å; Cα contacts (8 Å, |Δi|>4): 57; chains: 1; bounding box: 58×20×28 Å

Solvent-accessible surface area (backbone atoms only — not comparable to full-atom values): 5174 Å² total; per-residue (Å²): 144,65,69,65,61,56,52,52,49,49,52,56,49,50,54,49,52,50,53,51,48,53,61,26,68,35,77,36,49,69,68,56,46,34,54,54,50,52,72,71,53,62,91,94,62,83,76,64,45,75,69,56,52,52,53,49,45,72,74,43,52,84,75,33,77,85,48,83,57,33,30,55,65,78,41,46,63,59,48,51,60,50,47,71,74,71,110

Sequence (87 aa):
MVAFFDYAWYYLFMKRVDKQRELNEAIVSLDDFAVEYNKTLPPGFPKASPERLRKFQLAYPLLFKDGNAWSIDKHRKRFMDWHNTHH

Secondary structure (DSSP, 8-state):
--HHHHHHHHHHHHHHHHHHHHHHHS-B-HHHHHHHHHHSPPTTSPPP-HHHHHHHHHH-GGG-TTSS-B-HHHHHHHHHHHHHH--

Foldseek 3Di:
DPVVVVVVCVVVVVVVVVVVVCQQADFDALVVLQVVLQVPPDPPFDGDDSVLSVVVCVVCVVLQPVHRGDGNNSPNVVSRVVRVVVD